Protein AF-A0A537QW68-F1 (afdb_monomer_lite)

Structure (mmCIF, N/CA/C/O backbone):
data_AF-A0A537QW68-F1
#
_entry.id   AF-A0A537QW68-F1
#
loop_
_atom_site.group_PDB
_atom_site.id
_atom_site.type_symbol
_atom_site.label_atom_id
_atom_site.label_alt_id
_atom_site.label_comp_id
_atom_site.label_asym_id
_atom_site.label_entity_id
_atom_site.label_seq_id
_atom_site.pdbx_PDB_ins_code
_atom_site.Cartn_x
_atom_site.Cartn_y
_atom_site.Cartn_z
_atom_site.occupancy
_atom_site.B_iso_or_equiv
_atom_site.auth_seq_id
_atom_site.auth_comp_id
_atom_site.auth_asym_id
_atom_site.auth_atom_id
_atom_site.pdbx_PDB_model_num
ATOM 1 N N . MET A 1 1 ? 14.253 17.592 -1.118 1.00 46.09 1 MET A N 1
ATOM 2 C CA . MET A 1 1 ? 14.050 16.327 -0.382 1.00 46.09 1 MET A CA 1
ATOM 3 C C . MET A 1 1 ? 12.570 16.015 -0.494 1.00 46.09 1 MET A C 1
ATOM 5 O O . MET A 1 1 ? 11.787 16.853 -0.068 1.00 46.09 1 MET A O 1
ATOM 9 N N . GLY A 1 2 ? 12.202 14.946 -1.205 1.00 63.16 2 GLY A N 1
ATOM 10 C CA . GLY A 1 2 ? 10.799 14.566 -1.402 1.00 63.16 2 GLY A CA 1
ATOM 11 C C . GLY A 1 2 ? 10.250 13.842 -0.176 1.00 63.16 2 GLY A C 1
ATOM 12 O O . GLY A 1 2 ? 11.017 13.382 0.671 1.00 63.16 2 GLY A O 1
ATOM 13 N N . SER A 1 3 ? 8.928 13.752 -0.071 1.00 86.44 3 SER A N 1
ATOM 14 C CA . SER A 1 3 ? 8.288 12.878 0.910 1.00 86.44 3 SER A CA 1
ATOM 15 C C . SER A 1 3 ? 8.601 11.406 0.601 1.00 86.44 3 SER A C 1
ATOM 17 O O . SER A 1 3 ? 8.953 11.059 -0.528 1.00 86.44 3 SER A O 1
ATOM 19 N N . ALA A 1 4 ? 8.449 10.512 1.585 1.00 89.81 4 ALA A N 1
ATOM 20 C CA . ALA A 1 4 ? 8.569 9.070 1.341 1.00 89.81 4 ALA A CA 1
ATOM 21 C C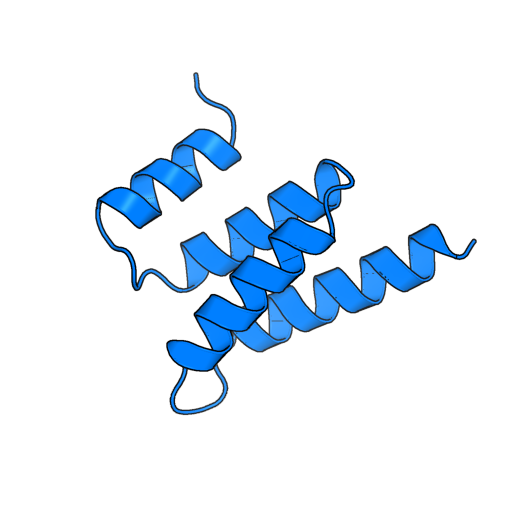 . ALA A 1 4 ? 7.636 8.613 0.200 1.00 89.81 4 ALA A C 1
ATOM 23 O O . ALA A 1 4 ? 8.022 7.805 -0.641 1.00 89.81 4 ALA A O 1
ATOM 24 N N . ILE A 1 5 ? 6.449 9.220 0.113 1.00 94.31 5 ILE A N 1
ATOM 25 C CA . ILE A 1 5 ? 5.480 8.984 -0.959 1.00 94.31 5 ILE A CA 1
ATOM 26 C C . ILE A 1 5 ? 6.056 9.341 -2.326 1.00 94.31 5 ILE A C 1
ATOM 28 O O . ILE A 1 5 ? 5.969 8.516 -3.231 1.00 94.31 5 ILE A O 1
ATOM 32 N N . ASP A 1 6 ? 6.683 10.510 -2.477 1.00 95.12 6 ASP A N 1
ATOM 33 C CA . ASP A 1 6 ? 7.271 10.923 -3.759 1.00 95.12 6 ASP A CA 1
ATOM 34 C C . ASP A 1 6 ? 8.343 9.925 -4.215 1.00 95.12 6 ASP A C 1
ATOM 36 O O . ASP A 1 6 ? 8.424 9.572 -5.392 1.00 95.12 6 ASP A O 1
ATOM 40 N N . HIS A 1 7 ? 9.139 9.417 -3.270 1.00 95.75 7 HIS A N 1
ATOM 41 C CA . HIS A 1 7 ? 10.160 8.411 -3.547 1.00 95.75 7 HIS A CA 1
ATOM 42 C C . HIS A 1 7 ? 9.559 7.068 -3.980 1.00 95.75 7 HIS A C 1
ATOM 44 O O . HIS A 1 7 ? 10.000 6.508 -4.986 1.00 95.75 7 HIS A O 1
ATOM 50 N N . TYR A 1 8 ? 8.533 6.563 -3.288 1.00 97.31 8 TYR A N 1
ATOM 51 C CA . TYR A 1 8 ? 7.884 5.308 -3.678 1.00 97.31 8 TYR A CA 1
ATOM 52 C C . TYR A 1 8 ? 7.098 5.438 -4.982 1.00 97.31 8 TYR A C 1
ATOM 54 O O . TYR A 1 8 ? 7.164 4.550 -5.828 1.00 97.31 8 TYR A O 1
ATOM 62 N N . GLN A 1 9 ? 6.415 6.560 -5.205 1.00 96.75 9 GLN A N 1
ATOM 63 C CA . GLN A 1 9 ? 5.748 6.837 -6.476 1.00 96.75 9 GLN A CA 1
ATOM 64 C C . GLN A 1 9 ? 6.756 6.884 -7.625 1.00 96.75 9 GLN A C 1
ATOM 66 O O . GLN A 1 9 ? 6.516 6.280 -8.668 1.00 96.75 9 GLN A O 1
ATOM 71 N N . HIS A 1 10 ? 7.913 7.521 -7.431 1.00 97.12 10 HIS A N 1
ATOM 72 C CA . HIS A 1 10 ? 8.975 7.510 -8.432 1.00 97.12 10 HIS A CA 1
ATOM 73 C C . HIS A 1 10 ? 9.512 6.095 -8.690 1.00 97.12 10 HIS A C 1
ATOM 75 O O . HIS A 1 10 ? 9.675 5.701 -9.844 1.00 97.12 10 HIS A O 1
ATOM 81 N N . ALA A 1 11 ? 9.708 5.289 -7.641 1.00 97.50 11 ALA A N 1
ATOM 82 C CA . ALA A 1 11 ? 10.093 3.886 -7.789 1.00 97.50 11 ALA A CA 1
ATOM 83 C C . ALA A 1 11 ? 9.059 3.085 -8.601 1.00 97.50 11 ALA A C 1
ATOM 85 O O . ALA A 1 11 ? 9.441 2.267 -9.436 1.00 97.50 11 ALA A O 1
ATOM 86 N N . LEU A 1 12 ? 7.765 3.361 -8.421 1.00 97.69 12 LEU A N 1
ATOM 87 C CA . LEU A 1 12 ? 6.680 2.723 -9.171 1.00 97.69 12 LEU A CA 1
ATOM 88 C C . LEU A 1 12 ? 6.545 3.230 -10.612 1.00 97.69 12 LEU A C 1
ATOM 90 O O . LEU A 1 12 ? 6.092 2.475 -11.469 1.00 97.69 12 LEU A O 1
ATOM 94 N N . ILE A 1 13 ? 6.967 4.462 -10.907 1.00 97.81 13 ILE A N 1
ATOM 95 C CA . ILE A 1 13 ? 7.104 4.945 -12.291 1.00 97.81 13 ILE A CA 1
ATOM 96 C C . ILE A 1 13 ? 8.193 4.145 -13.014 1.00 97.81 13 ILE A C 1
ATOM 98 O O . ILE A 1 13 ? 7.990 3.717 -14.149 1.00 97.81 13 ILE A O 1
ATOM 102 N N . LEU A 1 14 ? 9.335 3.919 -12.357 1.00 98.25 14 LEU A N 1
ATOM 103 C CA . LEU A 1 14 ? 10.461 3.178 -12.932 1.00 98.25 14 LEU A CA 1
ATOM 104 C C . LEU A 1 14 ? 10.185 1.671 -13.018 1.00 98.25 14 LEU A C 1
ATOM 106 O O . LEU A 1 14 ? 10.549 1.023 -13.997 1.00 98.25 14 LEU A O 1
ATOM 110 N N . ASN A 1 15 ? 9.536 1.106 -12.000 1.00 97.81 15 ASN A N 1
ATOM 111 C CA . ASN A 1 15 ? 9.144 -0.295 -11.948 1.00 97.81 15 ASN A CA 1
ATOM 112 C C . ASN A 1 15 ? 7.734 -0.441 -11.348 1.00 97.81 15 ASN A C 1
ATOM 114 O O . ASN A 1 15 ? 7.585 -0.611 -10.134 1.00 97.81 15 ASN A O 1
ATOM 118 N N . PRO A 1 16 ? 6.692 -0.500 -12.196 1.00 97.56 16 PRO A N 1
ATOM 119 C CA . PRO A 1 16 ? 5.309 -0.648 -11.738 1.00 97.56 16 PRO A CA 1
ATOM 120 C C . PRO A 1 16 ? 5.026 -1.949 -10.976 1.00 97.56 16 PRO A C 1
ATOM 122 O O . PRO A 1 16 ? 3.992 -2.072 -10.320 1.00 97.56 16 PRO A O 1
ATOM 125 N N . ARG A 1 17 ? 5.919 -2.942 -1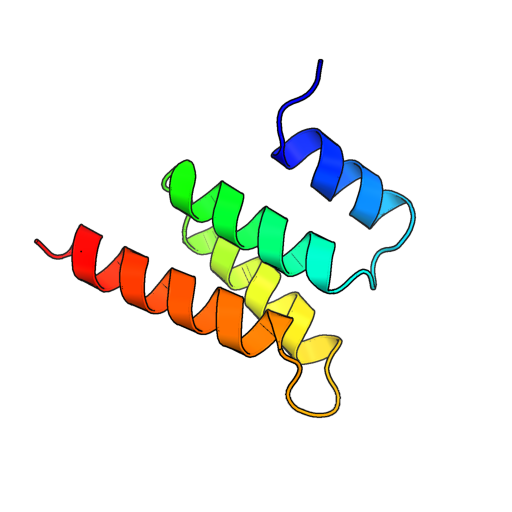1.073 1.00 97.12 17 ARG A N 1
ATOM 126 C CA . ARG A 1 17 ? 5.801 -4.251 -10.417 1.00 97.12 17 ARG A CA 1
ATOM 127 C C . ARG A 1 17 ? 6.629 -4.350 -9.134 1.00 97.12 17 ARG A C 1
ATOM 129 O O . ARG A 1 17 ? 6.740 -5.441 -8.579 1.00 97.12 17 ARG A O 1
ATOM 136 N N . HIS A 1 18 ? 7.227 -3.253 -8.670 1.00 97.94 18 HIS A N 1
ATOM 137 C CA . HIS A 1 18 ? 8.056 -3.247 -7.471 1.00 97.94 18 HIS A CA 1
ATOM 138 C C . HIS A 1 18 ? 7.200 -3.467 -6.217 1.00 97.94 18 HIS A C 1
ATOM 140 O O . HIS A 1 18 ? 6.590 -2.539 -5.696 1.00 97.94 18 HIS A O 1
ATOM 146 N N . ARG A 1 19 ? 7.184 -4.703 -5.709 1.00 97.62 19 ARG A N 1
ATOM 147 C CA . ARG A 1 19 ? 6.332 -5.119 -4.582 1.00 97.62 19 ARG A CA 1
ATOM 148 C C . ARG A 1 19 ? 6.580 -4.299 -3.320 1.00 97.62 19 ARG A C 1
ATOM 150 O O . ARG A 1 19 ? 5.660 -3.637 -2.857 1.00 97.62 19 ARG A O 1
ATOM 157 N N . SER A 1 20 ? 7.829 -4.212 -2.865 1.00 97.56 20 SER A N 1
ATOM 158 C CA . SER A 1 20 ? 8.150 -3.440 -1.656 1.00 97.56 20 SER A CA 1
ATOM 159 C C . SER A 1 20 ? 7.779 -1.956 -1.784 1.00 97.56 20 SER A C 1
ATOM 161 O O . SER A 1 20 ? 7.352 -1.350 -0.814 1.00 97.56 20 SER A O 1
ATOM 163 N N . ALA A 1 21 ? 7.846 -1.355 -2.979 1.00 98.19 21 ALA A N 1
ATOM 164 C CA . ALA A 1 21 ? 7.404 0.026 -3.169 1.00 98.19 21 ALA A CA 1
ATOM 165 C C . ALA A 1 21 ? 5.878 0.179 -3.026 1.00 98.19 21 ALA A C 1
ATOM 167 O O . ALA A 1 21 ? 5.433 1.182 -2.478 1.00 98.19 21 ALA A O 1
ATOM 168 N N . HIS A 1 22 ? 5.076 -0.802 -3.467 1.00 98.50 22 HIS A N 1
ATOM 169 C CA . HIS A 1 22 ? 3.627 -0.810 -3.209 1.00 98.50 22 HIS A CA 1
ATOM 170 C C . HIS A 1 22 ? 3.324 -0.944 -1.713 1.00 98.50 22 HIS A C 1
ATOM 172 O O . HIS A 1 22 ? 2.503 -0.192 -1.197 1.00 98.50 22 HIS A O 1
ATOM 178 N N . GLU A 1 23 ? 4.005 -1.850 -1.012 1.00 98.56 23 GLU A N 1
ATOM 179 C CA . GLU A 1 23 ? 3.865 -2.038 0.439 1.00 98.56 23 GLU A CA 1
ATOM 180 C C . GLU A 1 23 ? 4.152 -0.749 1.208 1.00 98.56 23 GLU A C 1
ATOM 182 O O . GLU A 1 23 ? 3.262 -0.214 1.868 1.00 98.56 23 GLU A O 1
ATOM 187 N N . HIS A 1 24 ? 5.357 -0.196 1.052 1.00 98.31 24 HIS A N 1
ATOM 188 C CA . HIS A 1 24 ? 5.778 0.973 1.818 1.00 98.31 24 HIS A CA 1
ATOM 189 C C . HIS A 1 24 ? 4.977 2.228 1.445 1.00 98.31 24 HIS A C 1
ATOM 191 O O . HIS A 1 24 ? 4.713 3.077 2.297 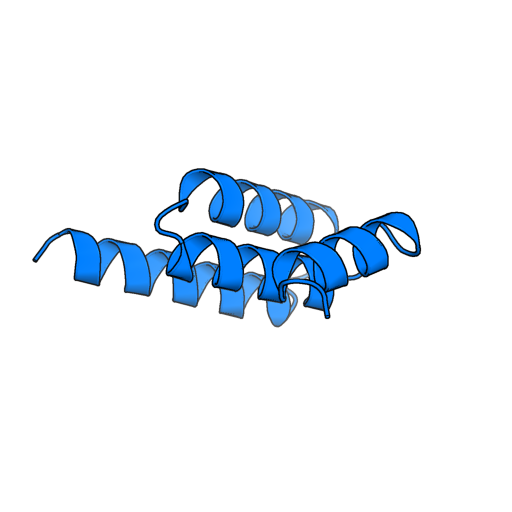1.00 98.31 24 HIS A O 1
ATOM 197 N N . LEU A 1 25 ? 4.540 2.355 0.186 1.00 98.56 25 LEU A N 1
ATOM 198 C CA . LEU A 1 25 ? 3.614 3.416 -0.205 1.00 98.56 25 LEU A CA 1
ATOM 199 C C . LEU A 1 25 ? 2.252 3.245 0.481 1.00 98.56 25 LEU A C 1
ATOM 201 O O . LEU A 1 25 ? 1.659 4.228 0.925 1.00 98.56 25 LEU A O 1
ATOM 205 N N . GLY A 1 26 ? 1.764 2.009 0.597 1.00 98.44 26 GLY A N 1
ATOM 206 C CA . GLY A 1 26 ? 0.544 1.691 1.328 1.00 98.44 26 GLY A CA 1
ATOM 207 C C . GLY A 1 26 ? 0.648 2.046 2.811 1.00 98.44 26 GLY A C 1
ATOM 208 O O . GLY A 1 26 ? -0.236 2.719 3.338 1.00 98.44 26 GLY A O 1
ATOM 209 N N . GLU A 1 27 ? 1.747 1.681 3.468 1.00 98.50 27 GLU A N 1
ATOM 210 C CA . GLU A 1 27 ? 2.014 2.058 4.861 1.00 98.50 27 GLU A CA 1
ATOM 211 C C . GLU A 1 27 ? 2.115 3.576 5.043 1.00 98.50 27 GLU A C 1
ATOM 213 O O . GLU A 1 27 ? 1.521 4.132 5.968 1.00 98.50 27 GLU A O 1
ATOM 218 N N . ALA A 1 28 ? 2.791 4.273 4.124 1.00 98.06 28 ALA A N 1
ATOM 219 C CA . ALA A 1 28 ? 2.878 5.730 4.146 1.00 98.06 28 ALA A CA 1
ATOM 220 C C . ALA A 1 28 ? 1.490 6.387 4.045 1.00 98.06 28 ALA A C 1
ATOM 222 O O . ALA A 1 28 ? 1.212 7.351 4.760 1.00 98.06 28 ALA A O 1
ATOM 223 N N . TYR A 1 29 ? 0.584 5.842 3.226 1.00 98.31 29 TYR A N 1
ATOM 224 C CA . TYR A 1 29 ? -0.799 6.319 3.173 1.00 98.31 29 TYR A CA 1
ATOM 225 C C . TYR A 1 29 ? -1.561 6.095 4.484 1.00 98.31 29 TYR A C 1
ATOM 227 O O . TYR A 1 29 ? -2.361 6.949 4.861 1.00 98.31 29 TYR A O 1
ATOM 235 N N . LEU A 1 30 ? -1.299 5.012 5.223 1.00 97.94 30 LEU A N 1
ATOM 236 C CA . LEU A 1 30 ? -1.890 4.819 6.553 1.00 97.94 30 LEU A CA 1
ATOM 237 C C . LEU A 1 30 ? -1.419 5.891 7.541 1.00 97.94 30 LEU A C 1
ATOM 239 O O . LEU A 1 30 ? -2.240 6.437 8.277 1.00 97.94 30 LEU A O 1
ATOM 243 N N . VAL A 1 31 ? -0.128 6.246 7.520 1.00 96.06 31 VAL A N 1
ATOM 244 C CA . VAL A 1 31 ? 0.428 7.326 8.359 1.00 96.06 31 VAL A CA 1
ATOM 245 C C . VAL A 1 31 ? -0.244 8.671 8.059 1.00 96.06 31 VAL A C 1
ATOM 247 O O . VAL A 1 31 ? -0.484 9.451 8.977 1.00 96.06 31 VAL A O 1
ATOM 250 N N . LEU A 1 32 ? -0.603 8.927 6.798 1.00 95.56 32 LEU A N 1
ATOM 251 C CA . LEU A 1 32 ? -1.327 10.137 6.389 1.00 95.56 32 LEU A CA 1
ATOM 252 C C . LEU A 1 32 ? -2.845 10.088 6.623 1.00 95.56 32 LEU A C 1
ATOM 254 O O . LEU A 1 32 ? -3.538 11.056 6.318 1.00 95.56 32 LEU A O 1
ATOM 258 N N . GLY A 1 33 ? -3.379 8.987 7.154 1.00 96.44 33 GLY A N 1
ATOM 259 C CA . GLY A 1 33 ? -4.818 8.829 7.358 1.00 96.44 33 GLY A CA 1
ATOM 260 C C . GLY A 1 33 ? -5.605 8.589 6.067 1.00 96.44 33 GLY A C 1
ATOM 261 O O . GLY A 1 33 ? -6.791 8.901 5.998 1.00 96.44 33 GLY A O 1
ATOM 262 N N . GLU A 1 34 ? -4.965 8.014 5.048 1.00 97.56 34 GLU A N 1
ATOM 263 C CA . GLU A 1 34 ? -5.552 7.705 3.741 1.00 97.56 34 GLU A CA 1
ATOM 264 C C . GLU A 1 34 ? -5.693 6.178 3.513 1.00 97.56 34 GLU A C 1
ATOM 266 O O . GLU A 1 34 ? -5.141 5.634 2.549 1.00 97.56 34 GLU A O 1
ATOM 271 N N . PRO A 1 35 ? -6.452 5.435 4.346 1.00 97.81 35 PRO A N 1
ATOM 272 C CA . PRO A 1 35 ? -6.514 3.969 4.280 1.00 97.81 35 PRO A CA 1
ATOM 273 C C . PRO A 1 35 ? -7.052 3.433 2.949 1.00 97.81 35 PRO A C 1
ATOM 275 O O . PRO A 1 35 ? -6.620 2.379 2.489 1.00 97.81 35 PRO A O 1
ATOM 278 N N . ALA A 1 36 ? -7.920 4.188 2.270 1.00 98.19 36 ALA A N 1
ATOM 279 C CA . ALA A 1 36 ? -8.413 3.818 0.946 1.00 98.19 36 ALA A CA 1
ATOM 280 C C . ALA A 1 36 ? -7.284 3.712 -0.098 1.00 98.19 36 ALA A C 1
ATOM 282 O O . ALA A 1 36 ? -7.342 2.861 -0.983 1.00 98.19 36 ALA A O 1
ATOM 283 N N . LYS A 1 37 ? -6.238 4.546 -0.005 1.00 98.31 37 LYS A N 1
ATOM 284 C CA . LYS A 1 37 ? -5.078 4.449 -0.904 1.00 98.31 37 LYS A CA 1
ATOM 285 C C . LYS A 1 37 ? -4.159 3.290 -0.514 1.00 98.31 37 LYS A C 1
ATOM 287 O O . LYS A 1 37 ? -3.619 2.632 -1.400 1.00 98.31 37 LYS A O 1
ATOM 292 N N . ALA A 1 38 ? -4.036 2.983 0.778 1.00 98.56 38 ALA A N 1
ATOM 293 C CA . ALA A 1 38 ? -3.330 1.787 1.236 1.00 98.56 38 ALA A CA 1
ATOM 294 C C . ALA A 1 38 ? -3.980 0.499 0.697 1.00 98.56 38 ALA A C 1
ATOM 296 O O . ALA A 1 38 ? -3.294 -0.384 0.187 1.00 98.56 38 ALA A O 1
ATOM 297 N N . GLU A 1 39 ? -5.312 0.424 0.707 1.00 98.50 39 GLU A N 1
ATOM 298 C CA . GLU A 1 39 ? -6.064 -0.705 0.139 1.00 98.50 39 GLU A CA 1
ATOM 299 C C . GLU A 1 39 ? -5.859 -0.857 -1.373 1.00 98.50 39 GLU A C 1
ATOM 301 O O . GLU A 1 39 ? -5.777 -1.979 -1.875 1.00 98.50 39 GLU A O 1
ATOM 306 N N . GLN A 1 40 ? -5.702 0.250 -2.106 1.00 98.50 40 GLN A N 1
ATOM 307 C CA . GLN A 1 40 ? -5.343 0.190 -3.525 1.00 98.50 40 GLN A CA 1
ATOM 308 C C . GLN A 1 40 ? -3.968 -0.449 -3.730 1.00 98.50 40 GLN A C 1
ATOM 310 O O . GLN A 1 40 ? -3.812 -1.255 -4.645 1.00 98.50 40 GLN A O 1
ATOM 315 N N . MET A 1 41 ? -2.980 -0.125 -2.890 1.00 98.38 41 MET A N 1
ATOM 316 C CA . MET A 1 41 ? -1.655 -0.750 -2.969 1.00 98.38 41 MET A CA 1
ATOM 317 C C . MET A 1 41 ? -1.712 -2.239 -2.621 1.00 98.38 41 MET A C 1
ATOM 319 O O . MET A 1 41 ? -1.087 -3.049 -3.305 1.00 98.38 41 MET A O 1
ATOM 323 N N . LEU A 1 42 ? -2.540 -2.628 -1.646 1.00 98.31 42 LEU A N 1
ATOM 324 C CA . LEU A 1 42 ? -2.766 -4.038 -1.328 1.00 98.31 42 LEU A CA 1
ATOM 325 C C . LEU A 1 42 ? -3.382 -4.796 -2.513 1.00 98.31 42 LEU A C 1
ATOM 327 O O . LEU A 1 42 ? -2.924 -5.883 -2.854 1.00 98.31 42 LEU A O 1
ATOM 331 N N . ALA A 1 43 ? -4.364 -4.203 -3.198 1.00 97.75 43 ALA A N 1
ATOM 332 C CA . ALA A 1 43 ? -4.942 -4.785 -4.408 1.00 97.75 43 ALA A CA 1
ATOM 333 C C . ALA A 1 43 ? -3.920 -4.883 -5.557 1.00 97.75 43 ALA A C 1
ATOM 335 O O . ALA A 1 43 ? -3.955 -5.821 -6.354 1.00 97.75 43 ALA A O 1
ATOM 336 N N . ARG A 1 44 ? -2.981 -3.932 -5.666 1.00 97.31 44 ARG A N 1
ATOM 337 C CA . ARG A 1 44 ? -1.865 -4.041 -6.621 1.00 97.31 44 ARG A CA 1
ATOM 338 C C . ARG A 1 44 ? -0.957 -5.215 -6.277 1.00 97.31 44 ARG A C 1
ATOM 340 O O . ARG A 1 44 ? -0.609 -5.964 -7.185 1.00 97.31 44 ARG A O 1
ATOM 347 N N . LEU A 1 45 ? -0.610 -5.398 -5.006 1.00 97.75 45 LEU A N 1
ATOM 348 C CA . LEU A 1 45 ? 0.197 -6.530 -4.549 1.00 97.75 45 LEU A CA 1
ATOM 349 C C . LEU A 1 45 ? -0.487 -7.871 -4.817 1.00 97.75 45 LEU A C 1
ATOM 351 O O . LEU A 1 45 ? 0.158 -8.757 -5.365 1.00 97.75 45 LEU A O 1
ATOM 355 N N . ASP A 1 46 ? -1.788 -7.981 -4.547 1.00 96.06 46 ASP A N 1
ATOM 356 C CA . ASP A 1 46 ? -2.590 -9.181 -4.837 1.00 96.06 46 ASP A CA 1
ATOM 357 C C . ASP A 1 46 ? -2.475 -9.597 -6.315 1.00 96.06 46 ASP A C 1
ATOM 359 O O . ASP A 1 46 ? -2.167 -10.738 -6.643 1.00 96.06 46 ASP A O 1
ATOM 363 N N . ASN A 1 47 ? -2.581 -8.628 -7.230 1.00 95.25 47 ASN A N 1
ATOM 364 C CA . ASN A 1 47 ? -2.419 -8.871 -8.667 1.00 95.25 47 ASN A CA 1
ATOM 365 C C . ASN A 1 47 ? -0.972 -9.209 -9.085 1.00 95.25 47 ASN A C 1
ATOM 367 O O . ASN A 1 47 ? -0.750 -9.839 -10.120 1.00 95.25 47 ASN A O 1
ATOM 371 N N . LEU A 1 48 ? 0.034 -8.749 -8.335 1.00 95.69 48 LEU A N 1
ATOM 372 C CA . LEU A 1 48 ? 1.457 -8.971 -8.633 1.00 95.69 48 LEU A CA 1
ATOM 373 C C . LEU A 1 48 ? 2.005 -10.271 -8.027 1.00 95.69 48 LEU A C 1
ATOM 375 O O . LEU A 1 48 ? 3.063 -10.761 -8.458 1.00 95.69 48 LEU A O 1
ATOM 379 N N . CYS A 1 49 ? 1.326 -10.802 -7.017 1.00 93.56 49 CYS A N 1
ATOM 380 C CA . CYS A 1 49 ? 1.733 -11.956 -6.240 1.00 93.56 49 CYS A CA 1
ATOM 381 C C . CYS A 1 49 ? 0.869 -13.163 -6.633 1.00 93.56 49 CYS A C 1
ATOM 383 O O . CYS A 1 49 ? -0.198 -13.398 -6.091 1.00 93.56 49 CYS A O 1
ATOM 385 N N . LEU A 1 50 ? 1.353 -13.951 -7.605 1.00 84.38 50 LEU A N 1
ATOM 386 C CA . LEU A 1 50 ? 0.702 -15.200 -8.052 1.00 84.38 50 L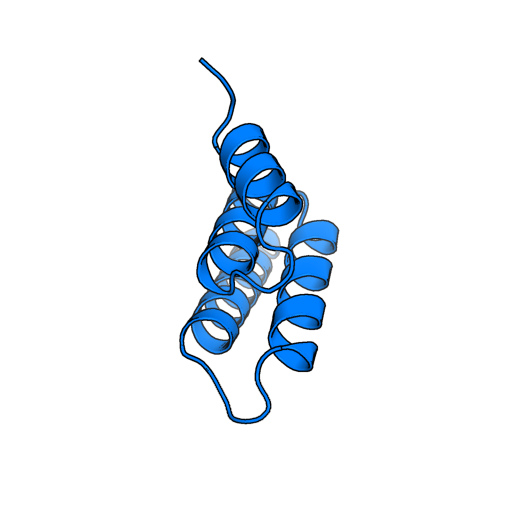EU A CA 1
ATOM 387 C C . LEU A 1 50 ? 0.657 -16.283 -6.955 1.00 84.38 50 LEU A C 1
ATOM 389 O O . LEU A 1 50 ? -0.134 -17.219 -7.023 1.00 84.38 50 LEU A O 1
ATOM 393 N N . ILE A 1 51 ? 1.537 -16.150 -5.968 1.00 86.62 51 ILE A N 1
ATOM 394 C CA . ILE A 1 51 ? 1.542 -16.851 -4.685 1.00 86.62 51 ILE A CA 1
ATOM 395 C C . ILE A 1 51 ? 1.661 -15.784 -3.592 1.00 86.62 51 ILE A C 1
ATOM 397 O O . ILE A 1 51 ? 2.216 -14.720 -3.892 1.00 86.62 51 ILE A O 1
ATOM 401 N N . PRO A 1 52 ? 1.202 -16.041 -2.352 1.00 82.06 52 PRO A N 1
ATOM 402 C CA . PRO A 1 52 ? 1.351 -15.090 -1.255 1.00 82.06 52 PRO A CA 1
ATOM 403 C C . PRO A 1 52 ? 2.797 -14.601 -1.141 1.00 82.06 52 PRO A C 1
ATOM 405 O O . PRO A 1 52 ? 3.732 -15.402 -1.091 1.00 82.06 52 PRO A O 1
ATOM 408 N N . CYS A 1 53 ? 2.964 -13.283 -1.150 1.00 95.06 53 CYS A N 1
ATOM 409 C CA . CYS A 1 53 ? 4.243 -12.612 -0.967 1.00 95.06 53 CYS A CA 1
ATOM 410 C C . CYS A 1 53 ? 4.253 -11.901 0.387 1.00 95.06 53 CYS A C 1
ATOM 412 O O . CYS A 1 53 ? 3.196 -11.526 0.899 1.00 95.06 53 CYS A O 1
ATOM 414 N N . GLU A 1 54 ? 5.445 -11.737 0.953 1.00 97.56 54 GLU A N 1
ATOM 415 C CA . GLU A 1 54 ? 5.655 -11.099 2.255 1.00 97.56 54 GLU A CA 1
ATOM 416 C C . GLU A 1 54 ? 5.016 -9.706 2.292 1.00 97.56 54 GLU A C 1
ATOM 418 O O . GLU A 1 54 ? 4.172 -9.442 3.144 1.00 97.56 54 GLU A O 1
ATOM 423 N N . GLU A 1 55 ? 5.251 -8.908 1.248 1.00 98.19 55 GLU A N 1
ATOM 424 C CA . GLU A 1 55 ? 4.765 -7.530 1.133 1.00 98.19 55 GLU A CA 1
ATOM 425 C C . GLU A 1 55 ? 3.234 -7.412 1.190 1.00 98.19 55 GLU A C 1
ATOM 427 O O . GLU A 1 55 ? 2.680 -6.443 1.713 1.00 98.19 55 GLU A O 1
ATOM 432 N N . TYR A 1 56 ? 2.521 -8.397 0.633 1.00 97.94 56 TYR A N 1
ATOM 433 C CA . TYR A 1 56 ? 1.062 -8.432 0.701 1.00 97.94 56 TYR A CA 1
ATOM 434 C C . TYR A 1 56 ? 0.590 -8.693 2.133 1.00 97.94 56 TYR A C 1
ATOM 436 O O . TYR A 1 56 ? -0.316 -8.015 2.624 1.00 97.94 56 TYR A O 1
ATOM 444 N N . GLU A 1 57 ? 1.190 -9.673 2.810 1.00 98.06 57 GLU A N 1
ATOM 445 C CA . GLU A 1 57 ? 0.803 -10.025 4.175 1.00 98.06 57 GLU A CA 1
ATOM 446 C C . GLU A 1 57 ? 1.154 -8.915 5.168 1.00 98.06 57 GLU A C 1
ATOM 448 O O . GLU A 1 57 ? 0.358 -8.630 6.067 1.00 98.06 57 GLU A O 1
ATOM 453 N N . ASP A 1 58 ? 2.287 -8.243 4.985 1.00 98.50 58 ASP A N 1
ATOM 454 C CA . ASP A 1 58 ? 2.689 -7.102 5.803 1.00 98.50 58 ASP A CA 1
ATOM 455 C C . ASP A 1 58 ? 1.744 -5.917 5.649 1.00 98.50 58 ASP A C 1
ATOM 457 O O . ASP A 1 58 ? 1.139 -5.481 6.637 1.00 98.50 58 ASP A O 1
ATOM 461 N N . LEU A 1 59 ? 1.477 -5.475 4.417 1.00 98.50 59 LEU A N 1
ATOM 462 C CA . LEU A 1 59 ? 0.548 -4.368 4.203 1.00 98.50 59 LEU A CA 1
ATOM 463 C C . LEU A 1 59 ? -0.869 -4.708 4.697 1.00 98.50 59 LEU A C 1
ATOM 465 O O . LEU A 1 59 ? -1.556 -3.869 5.289 1.00 98.50 59 LEU A O 1
ATOM 469 N N . LYS A 1 60 ? -1.320 -5.954 4.518 1.00 98.38 60 LYS A N 1
ATOM 470 C CA . LYS A 1 60 ? -2.612 -6.425 5.037 1.00 98.38 60 LYS A CA 1
ATOM 471 C C . LYS A 1 60 ? -2.671 -6.351 6.562 1.00 98.38 60 LYS A C 1
ATOM 473 O O . LYS A 1 60 ? -3.687 -5.911 7.113 1.00 98.38 60 LYS A O 1
ATOM 478 N N . ARG A 1 61 ? -1.596 -6.748 7.253 1.00 98.56 61 ARG A N 1
ATOM 479 C CA . ARG A 1 61 ? -1.471 -6.608 8.712 1.00 98.56 61 ARG A CA 1
ATOM 480 C C . ARG A 1 61 ? -1.484 -5.141 9.133 1.00 98.56 61 ARG A C 1
ATOM 482 O O . ARG A 1 61 ? -2.216 -4.807 10.067 1.00 98.56 61 ARG A O 1
ATOM 489 N N . ALA A 1 62 ? -0.755 -4.273 8.434 1.00 98.50 62 ALA A N 1
ATOM 490 C CA . ALA A 1 62 ? -0.708 -2.840 8.718 1.00 98.50 62 ALA A CA 1
ATOM 491 C C . ALA A 1 62 ? -2.094 -2.183 8.592 1.00 98.50 62 ALA A C 1
ATOM 493 O O . ALA A 1 62 ? -2.535 -1.487 9.509 1.00 98.50 62 ALA A O 1
ATOM 494 N N . ILE A 1 63 ? -2.843 -2.482 7.522 1.00 98.50 63 ILE A N 1
ATOM 495 C CA . ILE A 1 63 ? -4.218 -1.986 7.326 1.00 98.50 63 ILE A CA 1
ATOM 496 C C . ILE A 1 63 ? -5.141 -2.475 8.450 1.00 98.50 63 ILE A C 1
ATOM 498 O O . ILE A 1 63 ? -5.926 -1.700 9.005 1.00 98.50 63 ILE A O 1
ATOM 502 N N . ALA A 1 64 ? -5.051 -3.755 8.822 1.00 98.25 64 ALA A N 1
ATOM 503 C CA . ALA A 1 64 ? -5.855 -4.308 9.908 1.00 98.25 64 ALA A CA 1
ATOM 504 C C . ALA A 1 64 ? -5.535 -3.644 11.260 1.00 98.25 64 ALA A C 1
ATOM 506 O O . ALA A 1 64 ? -6.452 -3.342 12.029 1.00 98.25 64 ALA A O 1
ATOM 507 N N . ALA A 1 65 ? -4.255 -3.391 11.546 1.00 98.12 65 ALA A N 1
ATOM 508 C CA . ALA A 1 65 ? -3.818 -2.691 12.749 1.00 98.12 65 ALA A CA 1
ATOM 509 C C . ALA A 1 65 ? -4.315 -1.239 12.772 1.00 98.12 65 ALA A C 1
ATOM 511 O O . ALA A 1 65 ? -4.912 -0.821 13.766 1.00 98.12 65 ALA A O 1
ATOM 512 N N . TYR A 1 66 ? -4.162 -0.507 11.665 1.00 97.69 66 TYR A N 1
ATOM 513 C CA . TYR A 1 66 ? -4.661 0.861 11.520 1.00 97.69 66 TYR A CA 1
ATOM 514 C C . TYR A 1 66 ? -6.164 0.952 11.814 1.00 97.69 66 TYR A C 1
ATOM 516 O O . TYR A 1 66 ? -6.589 1.761 12.634 1.00 97.69 66 TYR A O 1
ATOM 524 N N . ARG A 1 67 ? -6.976 0.066 11.220 1.00 95.94 67 ARG A N 1
ATOM 525 C CA . ARG A 1 67 ? -8.434 0.040 11.442 1.00 95.94 67 ARG A CA 1
ATOM 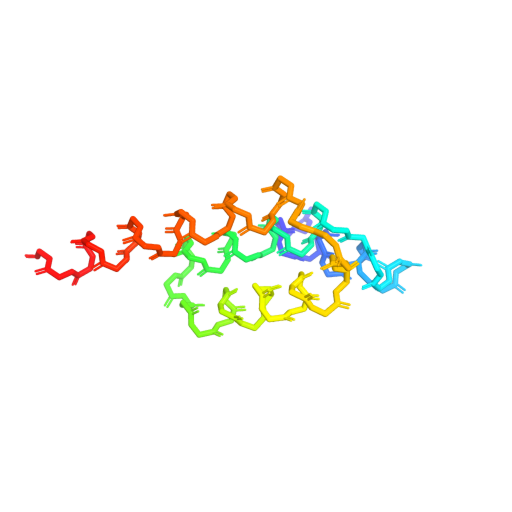526 C C . ARG A 1 67 ? -8.799 -0.197 12.908 1.00 95.94 67 ARG A C 1
ATOM 528 O O . ARG A 1 67 ? -9.702 0.456 13.426 1.00 95.94 67 ARG A O 1
ATOM 535 N N . ARG A 1 68 ? -8.089 -1.097 13.600 1.00 96.25 68 ARG A N 1
ATOM 536 C CA . ARG A 1 68 ? -8.300 -1.340 15.040 1.00 96.25 68 ARG A CA 1
ATOM 537 C C . ARG A 1 68 ? -7.993 -0.103 15.880 1.00 96.25 68 ARG A C 1
ATOM 539 O O . ARG A 1 68 ? -8.706 0.147 16.845 1.00 96.25 68 ARG A O 1
ATOM 546 N N . LEU A 1 69 ? -6.951 0.648 15.522 1.00 93.38 69 LEU A N 1
ATOM 547 C CA . LEU A 1 69 ? -6.591 1.893 16.202 1.00 93.38 69 LEU A CA 1
ATOM 548 C C . LEU A 1 69 ? -7.606 3.006 15.924 1.00 93.38 69 LEU A C 1
ATOM 550 O O . LEU A 1 69 ? -7.990 3.697 16.854 1.00 93.38 69 LEU A O 1
ATOM 554 N N . ALA A 1 70 ? -8.088 3.130 14.687 1.00 87.44 70 ALA A N 1
ATOM 555 C CA . ALA A 1 70 ? -9.069 4.144 14.292 1.00 87.44 70 ALA A CA 1
ATOM 55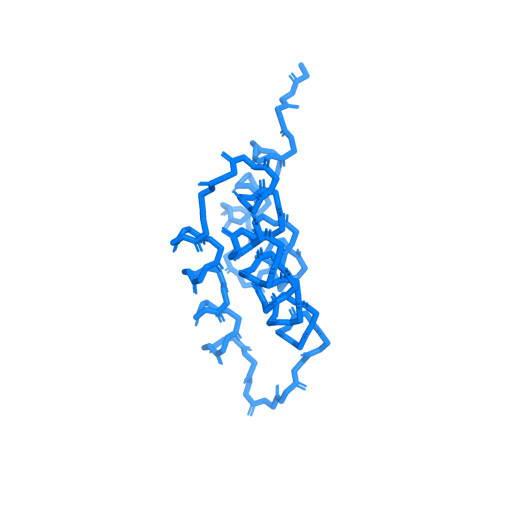6 C C . ALA A 1 70 ? -10.486 3.915 14.860 1.00 87.44 70 ALA A C 1
ATOM 558 O O . ALA A 1 70 ? -11.329 4.800 14.770 1.00 87.44 70 ALA A O 1
ATOM 559 N N . THR A 1 71 ? -10.761 2.727 15.412 1.00 78.50 71 THR A N 1
ATOM 560 C CA . THR A 1 71 ? -12.051 2.387 16.048 1.00 78.50 71 THR A CA 1
ATOM 561 C C . THR A 1 71 ? -12.025 2.592 17.575 1.00 78.50 71 THR A C 1
ATOM 563 O O . THR A 1 71 ? -13.017 2.317 18.247 1.00 78.50 71 THR A O 1
ATOM 566 N N . ARG A 1 72 ? -10.892 3.028 18.143 1.00 60.88 72 ARG A N 1
ATOM 567 C CA . ARG A 1 72 ? -10.788 3.460 19.545 1.00 60.88 72 ARG A CA 1
ATOM 568 C C . ARG A 1 72 ? -11.055 4.951 19.668 1.00 60.88 72 ARG A C 1
ATOM 570 O O . ARG A 1 72 ? -11.637 5.320 20.708 1.00 60.88 72 ARG A O 1
#

pLDDT: mean 94.51, std 8.97, range [46.09, 98.56]

Foldseek 3Di:
DDDLLVVLVVVCVVPVLPLVSLLVNLLVCLVVVNNVSSVVSLVSNVVSPPDDDPSNVNSVVSSVVSVVVVVD

Secondary structure (DSSP, 8-state):
---HHHHHHHHHHH-TT-HHHHHHHHHHHHHTT-HHHHHHHHHHHHHH-SS--HHHHHHHHHHHHHHHHHT-

Sequence (72 aa):
MGSAIDHYQHALILNPRHRSAHEHLGEAYLVLGEPAKAEQMLARLDNLCLIPCEEYEDLKRAIAAYRRLATR

Radius of gyration: 11.9 Å; chains: 1; bounding box: 26×33×32 Å